Protein AF-A0A6G5R2Z0-F1 (afdb_monomer_lite)

Foldseek 3Di:
DDDDDDDDDDDPDDPDDDDDFDKDKDKDWDPDLPDPCVVPDQVVVVVVVCVVVVPDFDDWPDWDWDDDDNNGIIIIMTMTGHPPPPPDD

Structure (mmCIF, N/CA/C/O backbone):
data_AF-A0A6G5R2Z0-F1
#
_entry.id   AF-A0A6G5R2Z0-F1
#
loop_
_atom_site.group_PDB
_atom_site.id
_atom_site.type_symbol
_atom_site.label_atom_id
_atom_site.label_alt_id
_atom_site.label_comp_id
_atom_site.label_asym_id
_atom_site.label_entity_id
_atom_site.label_seq_id
_atom_site.pdbx_PDB_ins_code
_atom_site.Cartn_x
_atom_site.Cartn_y
_atom_site.Cartn_z
_atom_site.occupancy
_atom_site.B_iso_or_equiv
_atom_site.auth_seq_id
_atom_site.auth_comp_id
_atom_site.auth_asym_id
_atom_site.auth_atom_id
_atom_site.pdbx_PDB_model_num
ATOM 1 N N . MET A 1 1 ? -24.824 -17.478 9.805 1.00 42.25 1 MET A N 1
ATOM 2 C CA . MET A 1 1 ? -24.438 -16.973 11.138 1.00 42.25 1 MET A CA 1
ATOM 3 C C . MET A 1 1 ? -22.977 -17.324 11.311 1.00 42.25 1 MET A C 1
ATOM 5 O O . MET A 1 1 ? -22.691 -18.500 11.458 1.00 42.25 1 MET A O 1
ATOM 9 N N . GLU A 1 2 ? -22.074 -16.355 11.205 1.00 42.34 2 GLU A N 1
ATOM 10 C CA . GLU A 1 2 ? -20.658 -16.557 11.535 1.00 42.34 2 GLU A CA 1
ATOM 11 C C . GLU A 1 2 ? -20.260 -15.537 12.600 1.00 42.34 2 GLU A C 1
ATOM 13 O O . GLU A 1 2 ? -20.582 -14.350 12.508 1.00 42.34 2 GLU A O 1
ATOM 18 N N . GLU A 1 3 ? -19.666 -16.069 13.663 1.00 41.53 3 GLU A N 1
ATOM 19 C CA . GLU A 1 3 ? -19.387 -15.424 14.940 1.00 41.53 3 GLU A CA 1
ATOM 20 C C . GLU A 1 3 ? -18.257 -14.391 14.823 1.00 41.53 3 GLU A C 1
ATOM 22 O O . GLU A 1 3 ? -17.195 -14.664 14.263 1.00 41.53 3 GLU A O 1
ATOM 27 N N . LYS A 1 4 ? -18.458 -13.204 15.408 1.00 42.50 4 LYS A N 1
ATOM 28 C CA . LYS A 1 4 ? -17.371 -12.255 15.677 1.00 42.50 4 LYS A CA 1
ATOM 29 C C . LYS A 1 4 ? -16.500 -12.836 16.796 1.00 42.50 4 LYS A C 1
ATOM 31 O O . LYS A 1 4 ? -17.008 -13.082 17.886 1.00 42.50 4 LYS A O 1
ATOM 36 N N . ARG A 1 5 ? -15.204 -13.040 16.547 1.00 41.69 5 ARG A N 1
ATOM 37 C CA . ARG A 1 5 ? -14.223 -13.378 17.590 1.00 41.69 5 ARG A CA 1
ATOM 38 C C . ARG A 1 5 ? -13.438 -12.126 17.956 1.00 41.69 5 ARG A C 1
ATOM 40 O O . ARG A 1 5 ? -12.496 -11.761 17.264 1.00 41.69 5 ARG A O 1
ATOM 47 N N . GLU A 1 6 ? -13.848 -11.468 19.031 1.00 46.94 6 GLU A N 1
ATOM 48 C CA . GLU A 1 6 ? -13.018 -10.471 19.706 1.00 46.94 6 GLU A CA 1
ATOM 49 C C . GLU A 1 6 ? -12.050 -11.222 20.629 1.00 46.94 6 GLU A C 1
ATOM 51 O O . GLU A 1 6 ? -12.471 -11.935 21.540 1.00 46.94 6 GLU A O 1
ATOM 56 N N . PHE A 1 7 ? -10.746 -11.120 20.363 1.00 46.34 7 PHE A N 1
ATOM 57 C CA . PHE A 1 7 ? -9.716 -11.694 21.226 1.00 46.34 7 PHE A CA 1
ATOM 58 C C . PHE A 1 7 ? -9.310 -10.656 22.274 1.00 46.34 7 PHE A C 1
ATOM 60 O O . PHE A 1 7 ? -8.522 -9.757 21.997 1.00 46.34 7 PHE A O 1
ATOM 67 N N . ALA A 1 8 ? -9.843 -10.782 23.490 1.00 43.66 8 ALA A N 1
ATOM 68 C CA . ALA A 1 8 ? -9.368 -10.023 24.640 1.00 43.66 8 ALA A CA 1
ATOM 69 C C . ALA A 1 8 ? -8.170 -10.757 25.266 1.00 43.66 8 ALA A C 1
ATOM 71 O O . ALA A 1 8 ? -8.324 -11.824 25.860 1.00 43.66 8 ALA A O 1
ATOM 72 N N . ILE A 1 9 ? -6.967 -10.202 25.115 1.00 49.16 9 ILE A N 1
ATOM 73 C CA . ILE A 1 9 ? -5.759 -10.694 25.787 1.00 49.16 9 ILE A CA 1
ATOM 74 C C . ILE A 1 9 ? -5.572 -9.850 27.054 1.00 49.16 9 ILE A C 1
ATOM 76 O O . ILE A 1 9 ? -5.097 -8.720 26.993 1.00 49.16 9 ILE A O 1
ATOM 80 N N . SER A 1 10 ? -5.983 -10.379 28.209 1.00 41.12 10 SER A N 1
ATOM 81 C CA . SER A 1 10 ? -5.789 -9.717 29.504 1.00 41.12 10 SER A CA 1
ATOM 82 C C . SER A 1 10 ? -4.352 -9.919 29.993 1.00 41.12 10 SER A C 1
ATOM 84 O O . SER A 1 10 ? -4.009 -10.976 30.519 1.00 41.12 10 SER A O 1
ATOM 86 N N . ILE A 1 11 ? -3.509 -8.900 29.826 1.00 49.47 11 ILE A N 1
ATOM 87 C CA . ILE A 1 11 ? -2.182 -8.808 30.448 1.00 49.47 11 ILE A CA 1
ATOM 88 C C . ILE A 1 11 ? -2.231 -7.604 31.396 1.00 49.47 11 ILE A C 1
ATOM 90 O O . ILE A 1 11 ? -2.291 -6.476 30.927 1.00 49.47 11 ILE A O 1
ATOM 94 N N . ASN A 1 12 ? -2.281 -7.871 32.707 1.00 51.00 12 ASN A N 1
ATOM 95 C CA . ASN A 1 12 ? -2.174 -6.948 33.853 1.00 51.00 12 ASN A CA 1
ATOM 96 C C . ASN A 1 12 ? -2.306 -5.423 33.590 1.00 51.00 12 ASN A C 1
ATOM 98 O O . ASN A 1 12 ? -1.388 -4.782 33.081 1.00 51.00 12 ASN A O 1
ATOM 102 N N . ASP A 1 13 ? -3.403 -4.843 34.090 1.00 49.94 13 ASP A N 1
ATOM 103 C CA . ASP A 1 13 ? -3.566 -3.445 34.550 1.00 49.94 13 ASP A CA 1
ATOM 104 C C . ASP A 1 13 ? -3.217 -2.274 33.609 1.00 49.94 13 ASP A C 1
ATOM 106 O O . ASP A 1 13 ? -3.059 -1.131 34.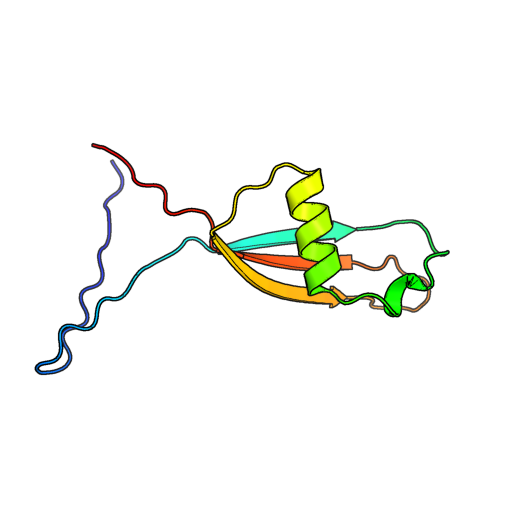047 1.00 49.94 13 ASP A O 1
ATOM 110 N N . LYS A 1 14 ? -3.184 -2.491 32.294 1.00 54.66 14 LYS A N 1
ATOM 111 C CA . LYS A 1 14 ? -3.338 -1.403 31.317 1.00 54.66 14 LYS A CA 1
ATOM 112 C C . LYS A 1 14 ? -4.351 -1.832 30.271 1.00 54.66 14 LYS A C 1
ATOM 114 O O . LYS A 1 14 ? -4.163 -2.863 29.637 1.00 54.66 14 LYS A O 1
ATOM 119 N N . ASP A 1 15 ? -5.409 -1.045 30.089 1.00 57.16 15 ASP A N 1
ATOM 120 C CA . ASP A 1 15 ? -6.371 -1.215 28.998 1.00 57.16 15 ASP A CA 1
ATOM 121 C C . ASP A 1 15 ? -5.650 -1.073 27.647 1.00 57.16 15 ASP A C 1
ATOM 123 O O . ASP A 1 15 ? -5.538 0.014 27.078 1.00 57.16 15 ASP A O 1
ATOM 127 N N . VAL A 1 16 ? -5.106 -2.177 27.138 1.00 58.38 16 VAL A N 1
ATOM 128 C CA . VAL A 1 16 ? -4.542 -2.254 25.793 1.00 58.38 16 VAL A CA 1
ATOM 129 C C . VAL A 1 16 ? -5.697 -2.515 24.837 1.00 58.38 16 VAL A C 1
ATOM 131 O O . VAL A 1 16 ? -6.273 -3.601 24.817 1.00 58.38 16 VAL A O 1
ATOM 134 N N . LYS A 1 17 ? -6.046 -1.507 24.035 1.00 60.47 17 LYS A N 1
ATOM 135 C CA . LYS A 1 17 ? -6.970 -1.687 22.915 1.00 60.47 17 LYS A CA 1
ATOM 136 C C . LYS A 1 17 ? -6.213 -2.335 21.762 1.00 60.47 17 LYS A C 1
ATOM 138 O O . LYS A 1 17 ? -5.246 -1.766 21.262 1.00 60.47 17 LYS A O 1
ATOM 143 N N . VAL A 1 18 ? -6.653 -3.522 21.364 1.00 68.94 18 VAL A N 1
ATOM 144 C CA . VAL A 1 18 ? -6.162 -4.225 20.177 1.00 68.94 18 VAL A CA 1
ATOM 145 C C . VAL A 1 18 ? -7.232 -4.098 19.103 1.00 68.94 18 VAL A C 1
ATOM 147 O O . VAL A 1 18 ? -8.349 -4.572 19.288 1.00 68.94 18 VAL A O 1
ATOM 150 N N . ASP A 1 19 ? -6.895 -3.446 17.995 1.00 71.00 19 ASP 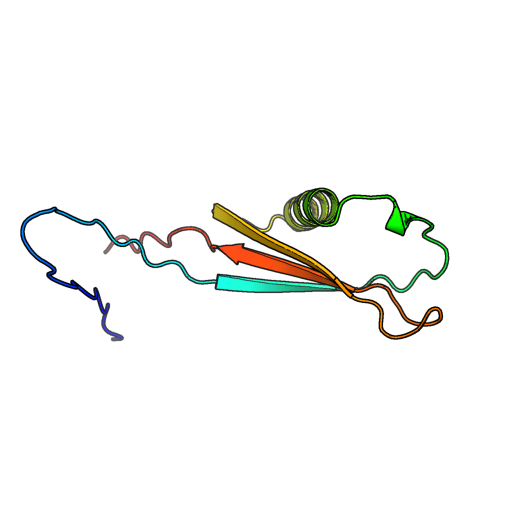A N 1
ATOM 151 C CA . ASP A 1 19 ? -7.742 -3.413 16.807 1.00 71.00 19 ASP A CA 1
ATOM 152 C C . ASP A 1 19 ? -7.326 -4.541 15.852 1.00 71.00 19 ASP A C 1
ATOM 154 O O . ASP A 1 19 ? -6.139 -4.761 15.608 1.00 71.00 19 ASP A O 1
ATOM 158 N N . CYS A 1 20 ? -8.307 -5.248 15.290 1.00 76.69 20 CYS A N 1
ATOM 159 C CA . CYS A 1 20 ? -8.082 -6.255 14.256 1.00 76.69 20 CYS A CA 1
ATOM 160 C C . CYS A 1 20 ? -8.567 -5.727 12.904 1.00 76.69 20 CYS A C 1
ATOM 162 O O . CYS A 1 20 ? -9.706 -5.272 12.790 1.00 76.69 20 CYS A O 1
ATOM 164 N N . TYR A 1 21 ? -7.719 -5.842 11.884 1.00 79.50 21 TYR A N 1
ATOM 165 C CA . TYR A 1 21 ? -8.006 -5.421 10.514 1.00 79.50 21 TYR A CA 1
ATOM 166 C C . TYR A 1 21 ? -7.889 -6.610 9.561 1.00 79.50 21 TYR A C 1
ATOM 168 O O . TYR A 1 21 ? -7.085 -7.520 9.777 1.00 79.50 21 TYR A O 1
ATOM 176 N N . GLU A 1 22 ? -8.681 -6.593 8.493 1.00 87.38 22 GLU A N 1
ATOM 177 C CA . GLU A 1 22 ? -8.467 -7.478 7.351 1.00 87.38 22 GLU A CA 1
ATOM 178 C C . GLU A 1 22 ? -7.302 -6.927 6.521 1.00 87.38 22 GLU A C 1
ATOM 180 O O . GLU A 1 22 ? -7.274 -5.740 6.199 1.00 87.38 22 GLU A O 1
ATOM 185 N N . VAL A 1 23 ? -6.341 -7.783 6.174 1.00 90.50 23 VAL A N 1
ATOM 186 C CA . VAL A 1 23 ? -5.229 -7.420 5.288 1.00 90.50 23 VAL A CA 1
ATOM 187 C C . VAL A 1 23 ? -5.564 -7.885 3.877 1.00 90.50 23 VAL A C 1
ATOM 189 O O . VAL A 1 23 ? -5.804 -9.074 3.663 1.00 90.50 23 VAL A O 1
ATOM 192 N N . LYS A 1 24 ? -5.549 -6.961 2.915 1.00 92.00 24 LYS A N 1
ATOM 193 C CA . LYS A 1 24 ? -5.705 -7.257 1.486 1.00 92.00 24 LYS A CA 1
ATOM 194 C C . LYS A 1 24 ? -4.370 -7.112 0.776 1.00 92.00 24 LYS A C 1
ATOM 196 O O . LYS A 1 24 ? -3.614 -6.182 1.047 1.00 92.00 24 LYS A O 1
ATOM 201 N N . GLU A 1 25 ? -4.092 -8.027 -0.145 1.00 94.00 25 GLU A N 1
ATOM 202 C CA . GLU A 1 25 ? -2.875 -8.020 -0.956 1.00 94.00 25 GLU A CA 1
ATOM 203 C C . GLU A 1 25 ? -3.230 -7.834 -2.436 1.00 94.00 25 GLU A C 1
ATOM 205 O O . GLU A 1 25 ? -4.097 -8.527 -2.969 1.00 94.00 25 GLU A O 1
ATOM 210 N N . TYR A 1 26 ? -2.531 -6.917 -3.100 1.00 91.69 26 TYR A N 1
ATOM 211 C CA . TYR A 1 26 ? -2.667 -6.604 -4.517 1.00 91.69 26 TYR A CA 1
ATOM 212 C C . TYR A 1 26 ? -1.330 -6.784 -5.234 1.00 91.69 26 TYR A C 1
ATOM 214 O O . TYR A 1 26 ? -0.261 -6.514 -4.682 1.00 91.69 26 TYR A O 1
ATOM 222 N N . VAL A 1 27 ? -1.396 -7.228 -6.489 1.00 91.44 27 VAL A N 1
ATOM 223 C CA . VAL A 1 27 ? -0.234 -7.340 -7.373 1.00 91.44 27 VAL A CA 1
ATOM 224 C C . VAL A 1 27 ? -0.547 -6.617 -8.674 1.00 91.44 27 VAL A C 1
ATOM 226 O O . VAL A 1 27 ? -1.374 -7.073 -9.464 1.00 91.44 27 V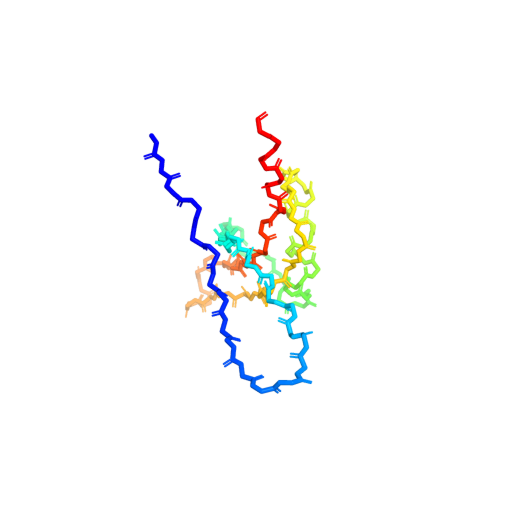AL A O 1
ATOM 229 N N . PHE A 1 28 ? 0.128 -5.496 -8.903 1.00 86.88 28 PHE A N 1
ATOM 230 C CA . PHE A 1 28 ? 0.034 -4.741 -10.146 1.00 86.88 28 PHE A CA 1
ATOM 231 C C . PHE A 1 28 ? 1.149 -5.182 -11.088 1.00 86.88 28 PHE A C 1
ATOM 233 O O . PHE A 1 28 ? 2.330 -5.112 -10.747 1.00 86.88 28 PHE A O 1
ATOM 240 N N . VAL A 1 29 ? 0.779 -5.653 -12.278 1.00 83.69 29 VAL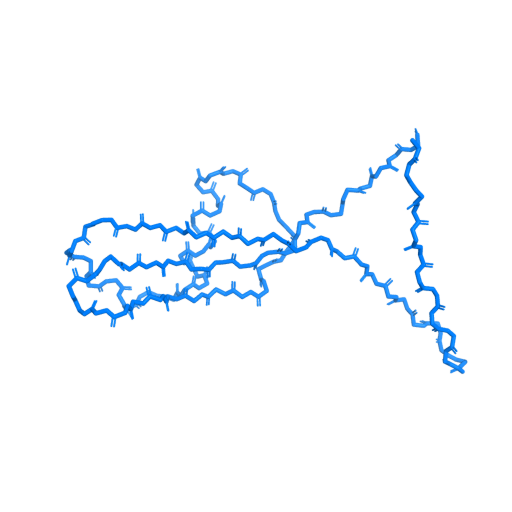 A N 1
ATOM 241 C CA . VAL A 1 29 ? 1.727 -6.161 -13.277 1.00 83.69 29 VAL A CA 1
ATOM 242 C C . VAL A 1 29 ? 1.755 -5.211 -14.464 1.00 83.69 29 VAL A C 1
ATOM 244 O O . VAL A 1 29 ? 0.722 -4.972 -15.088 1.00 83.69 29 VAL A O 1
ATOM 247 N N . ARG A 1 30 ? 2.940 -4.702 -14.819 1.00 71.19 30 ARG A N 1
ATOM 248 C CA . ARG A 1 30 ? 3.122 -3.877 -16.021 1.00 71.19 30 ARG A CA 1
ATOM 249 C C . ARG A 1 30 ? 3.939 -4.629 -17.067 1.00 71.19 30 ARG A C 1
ATOM 251 O O . ARG A 1 30 ? 5.056 -5.057 -16.790 1.00 71.19 30 ARG A O 1
ATOM 258 N N . GLN A 1 31 ? 3.383 -4.779 -18.271 1.00 64.62 31 GLN A N 1
ATOM 259 C CA . GLN A 1 31 ? 4.020 -5.525 -19.368 1.00 64.62 31 GLN A CA 1
ATOM 260 C C . GLN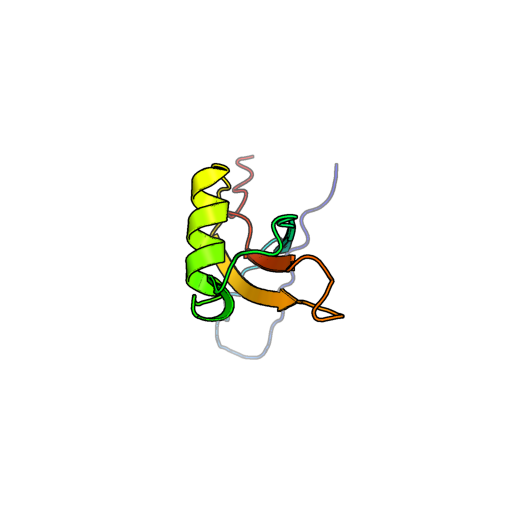 A 1 31 ? 5.050 -4.712 -20.171 1.00 64.62 31 GLN A C 1
ATOM 262 O O . GLN A 1 31 ? 5.850 -5.292 -20.907 1.00 64.62 31 GLN A O 1
ATOM 267 N N . ASP A 1 32 ? 5.081 -3.386 -20.020 1.00 58.38 32 ASP A N 1
ATOM 268 C CA . ASP A 1 32 ? 5.983 -2.538 -20.798 1.00 58.38 32 ASP A CA 1
ATOM 269 C C . ASP A 1 32 ? 7.419 -2.546 -20.253 1.00 58.38 32 ASP A C 1
ATOM 271 O O . ASP A 1 32 ? 7.728 -1.973 -19.208 1.00 58.38 32 ASP A O 1
ATOM 275 N N . ARG A 1 33 ? 8.328 -3.142 -21.038 1.00 52.06 33 ARG A N 1
ATOM 276 C CA . ARG A 1 33 ? 9.786 -3.235 -20.805 1.00 52.06 33 ARG A CA 1
ATOM 277 C C . ARG A 1 33 ? 10.529 -1.892 -20.713 1.00 52.06 33 ARG A C 1
ATOM 279 O O . ARG A 1 33 ? 11.725 -1.889 -20.443 1.00 52.06 33 ARG A O 1
ATOM 286 N N . LEU A 1 34 ? 9.871 -0.769 -21.001 1.00 49.62 34 LEU A N 1
ATOM 287 C CA . LEU A 1 34 ? 10.517 0.531 -21.233 1.00 49.62 34 LEU A CA 1
ATOM 288 C C . LEU A 1 34 ? 10.558 1.459 -20.016 1.00 49.62 34 LEU A C 1
ATOM 290 O O . LEU A 1 34 ? 11.132 2.545 -20.091 1.00 49.62 34 LEU A O 1
ATOM 294 N N . CYS A 1 35 ? 9.985 1.063 -18.884 1.00 45.94 35 CYS A N 1
ATOM 295 C CA . CYS A 1 35 ? 9.974 1.929 -17.719 1.00 45.94 35 CYS A CA 1
ATOM 296 C C . CYS A 1 35 ? 11.304 1.865 -16.961 1.00 45.94 35 CYS A C 1
ATOM 298 O O . CYS A 1 35 ? 11.514 1.003 -16.113 1.00 45.94 35 CYS A O 1
ATOM 300 N N . ASN A 1 36 ? 12.142 2.881 -17.167 1.00 49.75 36 ASN A N 1
ATOM 301 C CA . ASN A 1 36 ? 13.186 3.325 -16.233 1.00 49.75 36 ASN A CA 1
ATOM 302 C C . ASN A 1 36 ? 12.599 3.802 -14.873 1.00 49.75 36 ASN A C 1
ATOM 304 O O . ASN A 1 36 ? 13.128 4.722 -14.265 1.00 49.75 36 ASN A O 1
ATOM 308 N N . VAL A 1 37 ? 11.488 3.218 -14.406 1.00 50.81 37 VAL A N 1
ATOM 309 C CA . VAL A 1 37 ? 10.688 3.643 -13.238 1.00 50.81 37 VAL A CA 1
ATOM 310 C C . VAL A 1 37 ? 11.150 2.959 -11.952 1.00 50.81 37 VAL A C 1
ATOM 312 O O . VAL A 1 37 ? 10.639 3.255 -10.884 1.00 50.81 37 VAL A O 1
ATOM 315 N N . CYS A 1 38 ? 12.217 2.155 -11.999 1.00 49.66 38 CYS A N 1
ATOM 316 C CA . CYS A 1 38 ? 12.929 1.731 -10.787 1.00 49.66 38 CYS A CA 1
ATOM 317 C C . CYS A 1 38 ? 13.490 2.912 -9.959 1.00 49.66 38 CYS A C 1
ATOM 319 O O . CYS A 1 38 ? 14.091 2.683 -8.915 1.00 49.66 38 CYS A O 1
ATOM 321 N N . SER A 1 39 ? 13.343 4.155 -10.429 1.00 54.22 39 SER A N 1
ATOM 322 C CA . SER A 1 39 ? 13.622 5.392 -9.697 1.00 54.22 39 SER A CA 1
ATOM 323 C C . SER A 1 39 ? 12.428 5.959 -8.915 1.00 54.22 39 SER A C 1
ATOM 325 O O . SER A 1 39 ? 12.625 6.927 -8.184 1.00 54.22 39 SER A O 1
ATOM 327 N N . PHE A 1 40 ? 11.220 5.403 -9.051 1.00 65.06 40 PHE A N 1
ATOM 328 C CA . PHE A 1 40 ? 10.048 5.822 -8.279 1.00 65.06 40 PHE A CA 1
ATOM 329 C C . PHE A 1 40 ? 9.870 4.944 -7.038 1.00 65.06 40 PHE A C 1
ATOM 331 O O . PHE A 1 40 ? 10.125 3.741 -7.067 1.00 65.06 40 PHE A O 1
ATOM 338 N N . ASP A 1 41 ? 9.451 5.566 -5.939 1.00 85.88 41 ASP A N 1
ATOM 339 C CA . ASP A 1 41 ? 9.189 4.892 -4.670 1.00 85.88 41 ASP A CA 1
ATOM 340 C C . ASP A 1 41 ? 8.000 3.923 -4.813 1.00 85.88 41 ASP A C 1
ATOM 342 O O . ASP A 1 41 ? 6.977 4.259 -5.415 1.00 85.88 41 ASP A O 1
ATOM 346 N N . ALA A 1 42 ? 8.135 2.707 -4.274 1.00 88.62 42 ALA A N 1
ATOM 347 C CA . ALA A 1 42 ? 7.087 1.690 -4.339 1.00 88.62 42 ALA A CA 1
ATOM 348 C C . ALA A 1 42 ? 5.806 2.130 -3.619 1.00 88.62 42 ALA A C 1
ATOM 350 O O . ALA A 1 42 ? 4.721 1.746 -4.048 1.00 88.62 42 ALA A O 1
ATOM 351 N N . LEU A 1 43 ? 5.929 2.936 -2.559 1.00 91.25 43 LEU A N 1
ATOM 352 C CA . LEU A 1 43 ? 4.798 3.470 -1.810 1.00 91.25 43 LEU A CA 1
ATOM 353 C C . LEU A 1 43 ? 4.006 4.472 -2.650 1.00 91.25 43 LEU A C 1
ATOM 355 O O . LEU A 1 43 ? 2.799 4.319 -2.780 1.00 91.25 43 LEU A O 1
ATOM 359 N N . ILE A 1 44 ? 4.689 5.426 -3.289 1.00 90.31 44 ILE A N 1
ATOM 360 C CA . ILE A 1 44 ? 4.044 6.440 -4.139 1.00 90.31 44 ILE A CA 1
ATOM 361 C C . ILE A 1 44 ? 3.283 5.761 -5.278 1.00 90.31 44 ILE A C 1
ATOM 363 O O . ILE A 1 44 ? 2.114 6.041 -5.514 1.00 90.31 44 ILE A O 1
ATOM 367 N N . MET A 1 45 ? 3.926 4.805 -5.953 1.00 88.56 45 MET A N 1
ATOM 368 C CA . MET A 1 45 ? 3.270 4.066 -7.032 1.00 88.56 45 MET A CA 1
ATOM 369 C C . MET A 1 45 ? 2.082 3.247 -6.511 1.00 88.56 45 MET A C 1
ATOM 371 O O . MET A 1 45 ? 1.080 3.114 -7.208 1.00 88.56 45 MET A O 1
ATOM 375 N N . ALA A 1 46 ? 2.175 2.686 -5.303 1.00 91.75 46 ALA A N 1
ATOM 376 C CA . ALA A 1 46 ? 1.066 1.966 -4.689 1.00 91.75 46 ALA A CA 1
ATOM 377 C C . ALA A 1 46 ? -0.132 2.887 -4.418 1.00 91.75 46 ALA A C 1
ATOM 379 O O . ALA A 1 46 ? -1.248 2.503 -4.757 1.00 91.75 46 ALA A O 1
ATOM 380 N N . GLU A 1 47 ? 0.094 4.085 -3.874 1.00 91.56 47 GLU A N 1
ATOM 381 C CA . GLU A 1 47 ? -0.948 5.098 -3.658 1.00 91.56 47 GLU A CA 1
ATOM 382 C C . GLU A 1 47 ? -1.621 5.489 -4.978 1.00 91.56 47 GLU A C 1
ATOM 384 O O . GLU A 1 47 ? -2.839 5.379 -5.094 1.00 91.56 47 GLU A O 1
ATOM 389 N N . GLU A 1 48 ? -0.835 5.830 -6.005 1.00 90.12 48 GLU A N 1
ATOM 390 C CA . GLU A 1 48 ? -1.359 6.212 -7.324 1.00 90.12 48 GLU A CA 1
ATOM 391 C C . GLU A 1 48 ? -2.217 5.103 -7.955 1.00 90.12 48 GLU A C 1
ATOM 393 O O . GLU A 1 48 ? -3.274 5.374 -8.525 1.00 90.12 48 GLU A O 1
ATOM 398 N N . TYR A 1 49 ? -1.783 3.839 -7.868 1.00 89.50 49 TYR A N 1
ATOM 399 C CA . TYR A 1 49 ? -2.546 2.719 -8.424 1.00 89.50 49 TYR A CA 1
ATOM 400 C C . TYR A 1 49 ? -3.818 2.413 -7.634 1.00 89.50 49 TYR A C 1
ATOM 402 O O . TYR A 1 49 ? -4.834 2.072 -8.242 1.00 89.50 49 TYR A O 1
ATOM 410 N N . LEU A 1 50 ? -3.769 2.502 -6.304 1.00 90.75 50 LEU A N 1
ATOM 411 C CA . LEU A 1 50 ? -4.945 2.297 -5.462 1.00 90.75 50 LEU A CA 1
ATOM 412 C C . LEU A 1 50 ? -5.977 3.407 -5.690 1.00 90.75 50 LEU A C 1
ATOM 414 O O . LEU A 1 50 ? -7.155 3.094 -5.837 1.00 90.75 50 LEU A O 1
ATOM 418 N N . GLU A 1 51 ? -5.537 4.662 -5.817 1.00 89.44 51 GLU A N 1
ATOM 419 C CA . GLU A 1 51 ? -6.396 5.798 -6.169 1.00 89.44 51 GLU A CA 1
ATOM 420 C C . GLU A 1 51 ? -6.992 5.633 -7.573 1.00 89.44 51 GLU A C 1
ATOM 422 O O . GLU A 1 51 ? -8.200 5.766 -7.759 1.00 89.44 51 GLU A O 1
ATOM 427 N N . PHE A 1 52 ? -6.176 5.262 -8.565 1.00 87.94 52 PHE A N 1
ATOM 428 C CA . PHE A 1 52 ? -6.638 5.043 -9.939 1.00 87.94 52 PHE A CA 1
ATOM 429 C C . PHE A 1 52 ? -7.726 3.963 -10.045 1.00 87.94 52 PHE A C 1
ATOM 431 O O . PHE A 1 52 ? -8.602 4.041 -10.908 1.00 87.94 52 PHE A O 1
ATOM 438 N N . LEU A 1 53 ? -7.657 2.938 -9.194 1.00 88.00 53 LEU A N 1
ATOM 439 C CA . LEU A 1 53 ? -8.623 1.842 -9.151 1.00 88.00 53 LEU A CA 1
ATOM 440 C C . LEU A 1 53 ? -9.779 2.079 -8.174 1.00 88.00 53 LEU A C 1
ATOM 442 O O . LEU A 1 53 ? -10.618 1.188 -8.042 1.00 88.00 53 LEU A O 1
ATOM 446 N N . ASP A 1 54 ? -9.822 3.240 -7.515 1.00 89.75 54 ASP A N 1
ATOM 447 C CA . ASP A 1 54 ? -10.820 3.588 -6.499 1.00 89.75 54 ASP A CA 1
ATOM 448 C C . ASP A 1 54 ? -10.904 2.526 -5.383 1.00 89.75 54 ASP A C 1
ATOM 450 O O . ASP A 1 54 ? -11.972 2.090 -4.949 1.00 89.75 54 ASP A O 1
ATOM 454 N N . VAL A 1 55 ? -9.738 2.027 -4.955 1.00 87.44 55 VAL A N 1
ATOM 455 C CA . VAL A 1 55 ? -9.642 1.039 -3.879 1.00 87.44 55 VAL A CA 1
ATOM 456 C C . VAL A 1 55 ? -9.584 1.773 -2.554 1.00 87.44 55 VAL A C 1
ATOM 458 O O . VAL A 1 55 ? -8.583 2.400 -2.225 1.00 87.44 55 VAL A O 1
ATOM 461 N N . GLU A 1 56 ? -10.627 1.628 -1.748 1.00 89.56 56 GLU A N 1
ATOM 462 C CA . GLU A 1 56 ? -10.608 2.137 -0.382 1.00 89.56 56 GLU A CA 1
ATOM 463 C C . GLU A 1 56 ? -9.742 1.265 0.548 1.00 89.56 56 GLU A C 1
ATOM 465 O O . GLU A 1 56 ? -9.879 0.033 0.599 1.00 89.56 56 GLU A O 1
ATOM 470 N N . TYR A 1 57 ? -8.878 1.912 1.330 1.00 90.94 57 TYR A N 1
ATOM 471 C CA . TYR A 1 57 ? -8.029 1.287 2.342 1.00 90.94 57 TYR A CA 1
ATOM 472 C C . TYR A 1 57 ? -7.755 2.245 3.510 1.00 90.94 57 TYR A C 1
ATOM 474 O O . TYR A 1 57 ? -7.841 3.461 3.357 1.00 90.94 57 TYR A O 1
ATOM 482 N N . GLU A 1 58 ? -7.393 1.683 4.664 1.00 91.56 58 GLU A N 1
ATOM 483 C CA . GLU A 1 58 ? -7.038 2.449 5.865 1.00 91.56 58 GLU A CA 1
ATOM 484 C C . GLU A 1 58 ? -5.559 2.860 5.832 1.00 91.56 58 GLU A C 1
ATOM 486 O O . GLU A 1 58 ? -5.215 4.019 6.034 1.00 91.56 58 GLU A O 1
ATOM 491 N N . GLU A 1 59 ? -4.669 1.901 5.560 1.00 92.06 59 GLU A N 1
ATOM 492 C CA . GLU A 1 59 ? -3.220 2.119 5.544 1.00 92.06 59 GLU A CA 1
ATOM 493 C C . GLU A 1 59 ? -2.525 1.135 4.592 1.00 92.06 59 GLU A C 1
ATOM 495 O O . GLU A 1 59 ? -2.910 -0.035 4.510 1.00 92.06 59 GLU A O 1
ATOM 500 N N . ILE A 1 60 ? -1.475 1.584 3.897 1.00 94.06 60 ILE A N 1
ATOM 501 C CA . ILE A 1 60 ? -0.551 0.700 3.173 1.00 94.06 60 ILE A CA 1
ATOM 502 C C . ILE A 1 60 ? 0.500 0.193 4.161 1.00 94.06 60 ILE A C 1
ATOM 504 O O . ILE A 1 60 ? 1.309 0.964 4.666 1.00 94.06 60 ILE A O 1
ATOM 508 N N . VAL A 1 61 ? 0.530 -1.117 4.401 1.00 95.06 61 VAL A N 1
ATOM 509 C CA . VAL A 1 61 ? 1.476 -1.737 5.348 1.00 95.06 61 VAL A CA 1
ATOM 510 C C . VAL A 1 61 ? 2.742 -2.249 4.674 1.00 95.06 61 VAL A C 1
ATOM 512 O O . VAL A 1 61 ? 3.777 -2.396 5.320 1.00 95.06 61 VAL A O 1
ATOM 515 N N . GLU A 1 62 ? 2.681 -2.545 3.376 1.00 95.00 62 GLU A N 1
ATOM 516 C CA . GLU A 1 62 ? 3.844 -2.985 2.611 1.00 95.00 62 GLU A CA 1
ATOM 517 C C . GLU A 1 62 ? 3.666 -2.623 1.136 1.00 95.00 62 GLU A C 1
ATOM 519 O O . GLU A 1 62 ? 2.643 -2.946 0.541 1.00 95.00 62 GLU A O 1
ATOM 524 N N . ALA A 1 63 ? 4.680 -2.014 0.525 1.00 93.44 63 ALA A N 1
ATOM 525 C CA . ALA A 1 63 ? 4.750 -1.816 -0.917 1.00 93.44 63 ALA A CA 1
ATOM 526 C C . ALA A 1 63 ? 6.153 -2.176 -1.406 1.00 93.44 63 ALA A C 1
ATOM 528 O O . ALA A 1 63 ? 7.151 -1.696 -0.866 1.00 93.44 63 ALA A O 1
ATOM 529 N N . LYS A 1 64 ? 6.255 -3.051 -2.411 1.00 91.75 64 LYS A N 1
ATOM 530 C CA . LYS A 1 64 ? 7.551 -3.454 -2.968 1.00 91.75 64 LYS A CA 1
ATOM 531 C C . LYS A 1 64 ? 7.473 -3.822 -4.435 1.00 91.75 64 LYS A C 1
ATOM 533 O O . LYS A 1 64 ? 6.565 -4.529 -4.872 1.00 91.75 64 LYS A O 1
ATOM 538 N N . PHE A 1 65 ? 8.503 -3.431 -5.173 1.00 88.19 65 PHE A N 1
ATOM 539 C CA . PHE A 1 65 ? 8.733 -3.976 -6.499 1.00 88.19 65 PHE A CA 1
ATOM 540 C C . PHE A 1 65 ? 9.366 -5.357 -6.410 1.00 88.19 65 PHE A C 1
ATOM 542 O O . PHE A 1 65 ? 10.286 -5.605 -5.627 1.00 88.19 65 PHE A O 1
ATOM 549 N N . LYS A 1 66 ? 8.886 -6.256 -7.258 1.00 85.88 66 LYS A N 1
ATOM 550 C CA . LYS A 1 66 ? 9.423 -7.592 -7.434 1.00 85.88 66 LYS A CA 1
ATOM 551 C C . LYS A 1 66 ? 9.673 -7.814 -8.915 1.00 85.88 66 LYS A C 1
ATOM 553 O O . LYS A 1 66 ? 8.771 -7.729 -9.741 1.00 85.88 66 LYS A O 1
ATOM 558 N N . GLN A 1 67 ? 10.921 -8.114 -9.235 1.00 81.81 67 GLN A N 1
ATOM 559 C CA . GLN A 1 67 ? 11.348 -8.504 -10.569 1.00 81.81 67 GLN A CA 1
ATOM 560 C C . GLN A 1 67 ? 12.303 -9.687 -10.408 1.00 81.81 67 GLN A C 1
ATOM 562 O O . GLN A 1 67 ? 13.237 -9.617 -9.609 1.00 81.81 67 GLN A O 1
ATOM 567 N N . LYS A 1 68 ? 12.035 -10.798 -11.101 1.00 75.38 68 LYS A N 1
ATOM 568 C CA . LYS A 1 68 ? 12.868 -12.010 -11.011 1.00 75.38 68 LYS A CA 1
ATOM 569 C C . LYS A 1 68 ? 14.049 -11.949 -11.978 1.00 75.38 68 LYS A C 1
ATOM 571 O O . LYS A 1 68 ? 15.172 -12.216 -11.564 1.00 75.38 68 LYS A O 1
ATOM 576 N N . ASP A 1 69 ? 13.802 -11.559 -13.225 1.00 74.50 69 ASP A N 1
ATOM 577 C CA . ASP A 1 69 ? 14.825 -11.350 -14.250 1.00 74.50 69 ASP A CA 1
ATOM 578 C C . ASP A 1 69 ? 14.703 -9.956 -14.886 1.00 74.50 69 ASP A C 1
ATOM 580 O O . ASP A 1 69 ? 13.617 -9.387 -14.970 1.00 74.50 69 ASP A O 1
ATOM 584 N N . LYS A 1 70 ? 15.807 -9.407 -15.407 1.00 69.38 70 LYS A N 1
ATOM 585 C CA . LYS A 1 70 ? 15.812 -8.110 -16.114 1.00 69.38 70 LYS A CA 1
ATOM 586 C C . LYS A 1 70 ? 14.896 -8.089 -17.345 1.00 69.38 70 LYS A C 1
ATOM 588 O O . LYS A 1 70 ? 14.591 -7.016 -17.859 1.00 69.38 70 LYS A O 1
ATOM 593 N N . ARG A 1 71 ? 14.512 -9.260 -17.862 1.00 70.50 71 ARG A N 1
ATOM 594 C CA . ARG A 1 71 ? 13.592 -9.419 -18.999 1.00 70.50 71 ARG A CA 1
ATOM 595 C C . ARG A 1 71 ? 12.126 -9.556 -18.590 1.00 70.50 71 ARG A C 1
ATOM 597 O O . ARG A 1 71 ? 11.275 -9.491 -19.485 1.00 70.50 71 ARG A O 1
ATOM 604 N N . ASP A 1 72 ? 11.861 -9.757 -17.300 1.00 68.94 72 ASP A N 1
ATOM 605 C CA . ASP A 1 72 ? 10.525 -9.960 -16.748 1.00 68.94 72 ASP A CA 1
ATOM 606 C C . ASP A 1 72 ? 9.802 -8.634 -16.522 1.00 68.94 72 ASP A C 1
ATOM 608 O O . ASP A 1 72 ? 10.414 -7.575 -16.347 1.00 68.94 72 ASP A O 1
ATOM 612 N N . CYS A 1 73 ? 8.473 -8.726 -16.492 1.00 69.81 73 CYS A N 1
ATOM 613 C CA . CYS A 1 73 ? 7.612 -7.641 -16.045 1.00 69.81 73 CYS A CA 1
ATOM 614 C C . CYS A 1 73 ? 7.961 -7.266 -14.600 1.00 69.81 73 CYS A C 1
ATOM 616 O O . CYS A 1 73 ? 8.295 -8.130 -13.785 1.00 69.81 73 CYS A O 1
ATOM 618 N N . ILE A 1 74 ? 7.866 -5.977 -14.284 1.00 81.31 74 ILE A N 1
ATOM 619 C CA . ILE A 1 74 ? 7.982 -5.510 -12.905 1.00 81.31 74 ILE A CA 1
ATOM 620 C C . ILE A 1 74 ? 6.605 -5.662 -12.261 1.00 81.31 74 ILE A C 1
ATOM 622 O O . ILE A 1 74 ? 5.606 -5.163 -12.785 1.00 81.31 74 ILE A O 1
ATOM 626 N N . GLU A 1 75 ? 6.565 -6.368 -11.135 1.00 87.94 75 GLU A N 1
ATOM 627 C CA . GLU A 1 75 ? 5.377 -6.503 -10.300 1.00 87.94 75 GLU A CA 1
ATOM 628 C C . GLU A 1 75 ? 5.480 -5.521 -9.132 1.00 87.94 75 GLU A C 1
ATOM 630 O O . GLU A 1 75 ? 6.490 -5.504 -8.429 1.00 87.94 75 GLU A O 1
ATOM 635 N N . LEU A 1 76 ? 4.439 -4.735 -8.882 1.00 89.94 76 LEU A N 1
ATOM 636 C CA . LEU A 1 76 ? 4.292 -3.973 -7.647 1.00 89.94 76 LEU A CA 1
ATOM 637 C C . LEU A 1 76 ? 3.358 -4.743 -6.716 1.00 89.94 76 LEU A C 1
ATOM 639 O O . LEU A 1 76 ? 2.181 -4.932 -7.013 1.00 89.94 76 LEU A O 1
ATOM 643 N N . TRP A 1 77 ? 3.907 -5.211 -5.604 1.00 93.19 77 TRP A N 1
ATOM 644 C CA . TRP A 1 77 ? 3.178 -5.919 -4.563 1.00 93.19 77 TRP A CA 1
ATOM 645 C C . TRP A 1 77 ? 2.800 -4.924 -3.481 1.00 93.19 77 TRP A C 1
ATOM 647 O O . TRP A 1 77 ? 3.684 -4.265 -2.933 1.00 93.19 77 TRP A O 1
ATOM 657 N N . VAL A 1 78 ? 1.513 -4.844 -3.166 1.00 93.88 78 VAL A N 1
ATOM 658 C CA . VAL A 1 78 ? 0.975 -3.902 -2.187 1.00 93.88 78 VAL A CA 1
ATOM 659 C C . VAL A 1 78 ? 0.117 -4.653 -1.187 1.00 93.88 78 VAL A C 1
ATOM 661 O O . VAL A 1 78 ? -0.738 -5.448 -1.567 1.00 93.88 78 VAL A O 1
ATOM 664 N N . LYS A 1 79 ? 0.337 -4.400 0.096 1.00 95.38 79 LYS A N 1
ATOM 665 C CA . LYS A 1 79 ? -0.502 -4.881 1.185 1.00 95.38 79 LYS A CA 1
ATOM 666 C C . LYS A 1 79 ? -1.130 -3.693 1.872 1.00 95.38 79 LYS A C 1
ATOM 668 O O . LYS A 1 79 ? -0.430 -2.750 2.237 1.00 95.38 79 LYS A O 1
ATOM 673 N N . VAL A 1 80 ? -2.432 -3.774 2.083 1.00 94.25 80 VAL A N 1
ATOM 674 C CA . VAL A 1 80 ? -3.199 -2.720 2.734 1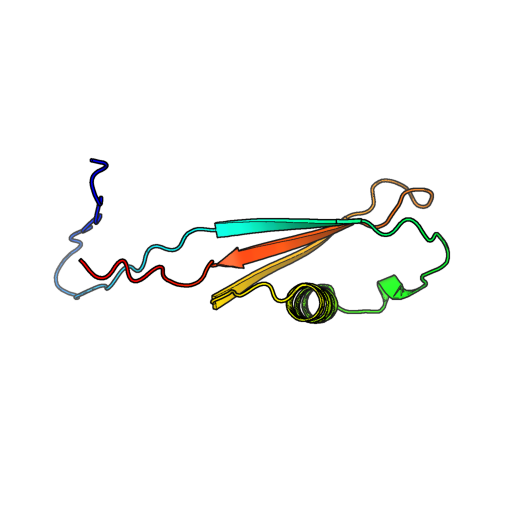.00 94.25 80 VAL A CA 1
ATOM 675 C C . VAL A 1 80 ? -4.045 -3.285 3.859 1.00 94.25 80 VAL A C 1
ATOM 677 O O . VAL A 1 80 ? -4.514 -4.425 3.791 1.00 94.25 80 VAL A O 1
ATOM 680 N N . LEU A 1 81 ? -4.267 -2.474 4.884 1.00 92.38 81 LEU A N 1
ATOM 681 C CA . LEU A 1 81 ? -5.354 -2.689 5.824 1.00 92.38 81 LEU A CA 1
ATOM 682 C C . LEU A 1 81 ? -6.647 -2.268 5.131 1.00 92.38 81 LEU A C 1
ATOM 684 O O . LEU A 1 81 ? -6.787 -1.125 4.697 1.00 92.38 81 LEU A O 1
ATOM 688 N N . ALA A 1 82 ? -7.589 -3.193 4.996 1.00 85.69 82 ALA A N 1
ATOM 689 C CA . ALA A 1 82 ? -8.915 -2.851 4.515 1.00 85.69 82 ALA A CA 1
ATOM 690 C C . ALA A 1 82 ? -9.617 -1.942 5.531 1.00 85.69 82 ALA A C 1
ATOM 692 O O . ALA A 1 82 ? -9.431 -2.098 6.744 1.00 85.69 82 ALA A O 1
ATOM 693 N N . ASN A 1 83 ? -10.469 -1.045 5.027 1.00 78.25 83 ASN A N 1
ATOM 694 C CA . ASN A 1 83 ? -11.333 -0.221 5.866 1.00 78.25 83 ASN A CA 1
ATOM 695 C C . ASN A 1 83 ? -12.037 -1.080 6.917 1.00 78.25 83 ASN A C 1
ATOM 697 O O . ASN A 1 83 ? -12.526 -2.177 6.615 1.00 78.25 83 ASN A O 1
ATOM 701 N N . LYS A 1 84 ? -12.133 -0.563 8.150 1.00 62.91 84 LYS A N 1
ATOM 702 C CA . LYS A 1 84 ? -12.964 -1.182 9.186 1.00 62.91 84 LYS A CA 1
ATOM 703 C C . LYS A 1 84 ? -14.376 -1.302 8.626 1.00 62.91 84 LYS A C 1
ATOM 705 O O . LYS A 1 84 ? -15.124 -0.329 8.605 1.00 62.91 84 LYS A O 1
ATOM 710 N N . THR A 1 85 ? -14.789 -2.503 8.222 1.00 50.59 85 THR A N 1
ATOM 711 C CA . THR A 1 85 ? -16.214 -2.782 8.048 1.00 50.59 85 THR A CA 1
ATOM 712 C C . THR A 1 85 ? -16.867 -2.647 9.421 1.00 50.59 85 THR A C 1
ATOM 714 O O . THR A 1 85 ? -16.953 -3.610 10.186 1.00 50.59 85 THR A O 1
ATOM 717 N N . GLN A 1 86 ? -17.341 -1.445 9.759 1.00 42.56 86 GLN A N 1
ATOM 718 C CA . GLN A 1 86 ? -18.363 -1.282 10.777 1.00 42.56 86 GLN A CA 1
ATOM 719 C C . GLN A 1 86 ? -19.611 -1.969 10.232 1.00 42.56 86 GLN A C 1
ATOM 721 O O . GLN A 1 86 ? -20.445 -1.373 9.558 1.00 42.56 86 GLN A O 1
ATOM 726 N N . LYS A 1 87 ? -19.733 -3.272 10.503 1.00 38.38 87 LYS A N 1
ATOM 727 C CA . LYS A 1 87 ? -21.020 -3.953 10.402 1.00 38.38 87 LYS A CA 1
ATOM 728 C C . LYS A 1 87 ? -21.928 -3.338 11.466 1.00 38.38 87 LYS A C 1
ATOM 730 O O . LYS A 1 87 ? -21.924 -3.801 12.612 1.00 38.38 87 LYS A O 1
ATOM 735 N N . SER A 1 88 ? -22.646 -2.281 11.088 1.00 34.47 88 SER A N 1
ATOM 736 C CA . SER A 1 88 ? -23.870 -1.869 11.767 1.00 34.47 88 SER A CA 1
ATOM 737 C C . SER A 1 88 ? -24.823 -3.060 11.766 1.00 34.47 88 SER A C 1
ATOM 739 O O . SER A 1 88 ? -24.931 -3.779 10.772 1.00 34.47 88 SER A O 1
ATOM 741 N N . ARG A 1 89 ? -25.367 -3.314 12.955 1.00 37.19 89 ARG A N 1
ATOM 742 C CA . ARG A 1 89 ? -26.214 -4.456 13.304 1.00 37.19 89 ARG A CA 1
ATOM 743 C C . ARG A 1 89 ? -27.448 -4.572 12.424 1.00 37.19 89 ARG A C 1
ATOM 745 O O . ARG A 1 89 ? -28.015 -3.512 12.086 1.00 37.19 89 ARG A O 1
#

Secondary structure (DSSP, 8-state):
-----------TTS--------EEEEEEEE--TT--GGGS-HHHHHHHHHHHTT---SEEEEEEEE-SSTTSPEEEEEEEEPP------

Radius of gyration: 18.2 Å; chains: 1; bounding box: 42×23×56 Å

pLDDT: mean 72.59, std 19.56, range [34.47, 95.38]

Sequence (89 aa):
MEEKREFAISINDKDVKVDCYEVKEYVFVRQDRLCNVCSFDALIMAEEYLEFLDVEYEEIVEAKFKQKDKRDCIELWVKVLANKTQKSR